Protein AF-A0A9D5L1V8-F1 (afdb_monomer)

Foldseek 3Di:
DDDDDDPPPPPPPPPPQDKDKDKDKEAAQDAQPVDDQHRHDHDRPPNDIKIKIWIWTADVPQQQKIKIKIWIAGPVRHTPDIDIDIDRGGRLCVCCVNPVPVGPDDDD

pLDDT: mean 85.06, std 18.88, range [33.59, 98.0]

Sequence (108 aa):
MKKIILLVSLIFGFTVASAETITATYYGTEIDLSQKNNPCKGPTDGGAEVIVVTNVSSVKNAPNRTVVQRTYKLPSGEILKTDREIIDSPKPAVLHNLFPHQYPKVNY

Mean predicted aligned error: 9.01 Å

Radius of gyration: 20.51 Å; Cα contacts (8 Å, |Δi|>4): 201; chains: 1; bounding box: 31×42×72 Å

Solvent-accessible surface area (backbone atoms only — not comparable to full-atom values): 6527 Å² total; per-residue (Å²): 142,82,88,80,81,81,80,80,80,77,75,78,77,78,73,69,70,68,61,49,78,47,76,49,79,38,54,1,52,40,78,43,82,88,42,82,84,66,36,42,40,74,60,77,76,77,64,28,60,41,38,38,41,36,39,40,28,50,39,86,99,34,68,54,24,18,38,40,36,38,38,34,20,38,88,90,65,52,74,79,47,75,50,76,49,76,43,89,38,30,46,64,58,51,44,17,74,77,37,55,92,82,29,68,86,78,85,130

Structure (mmCIF, N/CA/C/O backbone):
data_AF-A0A9D5L1V8-F1
#
_entry.id   AF-A0A9D5L1V8-F1
#
loop_
_atom_site.group_PDB
_atom_site.id
_atom_site.type_symbol
_atom_site.label_atom_id
_atom_site.label_alt_id
_atom_site.label_comp_id
_atom_site.label_asym_id
_atom_site.label_entity_id
_atom_site.label_seq_id
_atom_site.pdbx_PDB_ins_code
_atom_site.Cartn_x
_atom_site.Cartn_y
_atom_site.Cartn_z
_atom_site.occupancy
_atom_site.B_iso_or_equiv
_atom_site.auth_seq_id
_atom_site.auth_comp_id
_atom_site.auth_asym_id
_atom_site.auth_atom_id
_atom_site.pdbx_PDB_model_num
ATOM 1 N N . MET A 1 1 ? -9.160 30.701 56.845 1.00 42.84 1 MET A N 1
ATOM 2 C CA . MET A 1 1 ? -9.974 30.593 55.613 1.00 42.84 1 MET A CA 1
ATOM 3 C C . MET A 1 1 ? -9.107 30.977 54.421 1.00 42.84 1 MET A C 1
ATOM 5 O O . MET A 1 1 ? -8.746 32.140 54.308 1.00 42.84 1 MET A O 1
ATOM 9 N N . LYS A 1 2 ? -8.692 30.018 53.586 1.00 33.59 2 LYS A N 1
ATOM 10 C CA . LYS A 1 2 ? -7.866 30.277 52.395 1.00 33.59 2 LYS A CA 1
ATOM 11 C C . 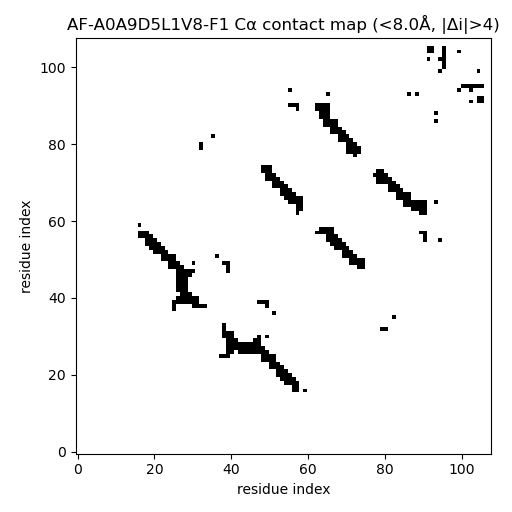LYS A 1 2 ? -8.398 29.393 51.267 1.00 33.59 2 LYS A C 1
ATOM 13 O O . LYS A 1 2 ? -8.434 28.176 51.409 1.00 33.59 2 LYS A O 1
ATOM 18 N N . LYS A 1 3 ? -8.941 30.031 50.227 1.00 43.41 3 LYS A N 1
ATOM 19 C CA . LYS A 1 3 ? -9.627 29.385 49.101 1.00 43.41 3 LYS A CA 1
ATOM 20 C C . LYS A 1 3 ? -8.596 28.637 48.251 1.00 43.41 3 LYS A C 1
ATOM 22 O O . LYS A 1 3 ? -7.666 29.261 47.748 1.00 43.41 3 LYS A O 1
ATOM 27 N N . ILE A 1 4 ? -8.761 27.325 48.107 1.00 48.28 4 ILE A N 1
ATOM 28 C CA . ILE A 1 4 ? -8.005 26.510 47.151 1.00 48.28 4 ILE A CA 1
ATOM 29 C C . ILE A 1 4 ? -8.745 26.607 45.817 1.00 48.28 4 ILE A C 1
ATOM 31 O O . ILE A 1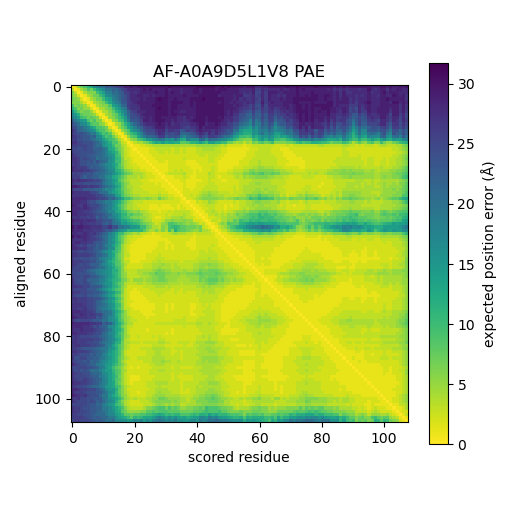 4 ? -9.893 26.184 45.704 1.00 48.28 4 ILE A O 1
ATOM 35 N N . ILE A 1 5 ? -8.101 27.230 44.833 1.00 47.53 5 ILE A N 1
ATOM 36 C CA . ILE A 1 5 ? -8.563 27.272 43.446 1.00 47.53 5 ILE A CA 1
ATOM 37 C C . ILE A 1 5 ? -8.232 25.906 42.842 1.00 47.53 5 ILE A C 1
ATOM 39 O O . ILE A 1 5 ? -7.063 25.567 42.668 1.00 47.53 5 ILE A O 1
ATOM 43 N N . LEU A 1 6 ? -9.265 25.104 42.586 1.00 39.12 6 LEU A N 1
ATOM 44 C CA . LEU A 1 6 ? -9.145 23.814 41.915 1.00 39.12 6 LEU A CA 1
ATOM 45 C C . LEU A 1 6 ? -8.875 24.077 40.426 1.00 39.12 6 LEU A C 1
ATOM 47 O O . LEU A 1 6 ? -9.771 24.482 39.686 1.00 39.12 6 LEU A O 1
ATOM 51 N N . LEU A 1 7 ? -7.630 23.884 39.991 1.00 41.56 7 LEU A N 1
ATOM 52 C CA . LEU A 1 7 ? -7.273 23.899 38.576 1.00 41.56 7 LEU A CA 1
ATOM 53 C C . LEU A 1 7 ? -7.743 22.570 37.964 1.00 41.56 7 LEU A C 1
ATOM 55 O O . LEU A 1 7 ? -7.074 21.545 38.073 1.00 41.56 7 LEU A O 1
ATOM 59 N N . VAL A 1 8 ? -8.933 22.568 37.364 1.00 45.28 8 VAL A N 1
ATOM 60 C CA . VAL A 1 8 ? -9.393 21.458 36.521 1.00 45.28 8 VAL A CA 1
ATOM 61 C C . VAL A 1 8 ? -8.614 21.546 35.212 1.00 45.28 8 VAL A C 1
ATOM 63 O O . VAL A 1 8 ? -9.007 22.245 34.280 1.00 45.28 8 VAL A O 1
ATOM 66 N N . SER A 1 9 ? -7.473 20.862 35.157 1.00 42.06 9 SER A N 1
ATOM 67 C CA . SER A 1 9 ? -6.765 20.596 33.906 1.00 42.06 9 SER A CA 1
ATOM 68 C C . SER A 1 9 ? -7.606 19.631 33.082 1.00 42.06 9 SER A C 1
ATOM 70 O O . SER A 1 9 ? -7.487 18.411 33.182 1.00 42.06 9 SER A O 1
ATOM 72 N N . LEU A 1 10 ? -8.499 20.206 32.284 1.00 41.09 10 LEU A N 1
ATOM 73 C CA . LEU A 1 10 ? -9.217 19.527 31.224 1.00 41.09 10 LEU A CA 1
ATOM 74 C C . LEU A 1 10 ? -8.196 19.208 30.120 1.00 41.09 10 LEU A C 1
ATOM 76 O O . LEU A 1 10 ? -8.003 19.975 29.178 1.00 41.09 10 LEU A O 1
ATOM 80 N N . ILE A 1 11 ? -7.474 18.099 30.274 1.00 51.50 11 ILE A N 1
ATOM 81 C CA . ILE A 1 11 ? -6.632 17.562 29.207 1.00 51.50 11 ILE A CA 1
ATOM 82 C C . ILE A 1 11 ? -7.601 16.988 28.174 1.00 51.50 11 ILE A C 1
ATOM 84 O O . ILE A 1 11 ? -8.011 15.831 28.253 1.00 51.50 11 ILE A O 1
ATOM 88 N N . PHE A 1 12 ? -8.012 17.822 27.216 1.00 40.47 12 PHE A N 1
ATOM 89 C CA . PHE A 1 12 ? -8.544 17.343 25.949 1.00 40.47 12 PHE A CA 1
ATOM 90 C C . PHE A 1 12 ? -7.455 16.474 25.323 1.00 40.47 12 PHE A C 1
ATOM 92 O O . PHE A 1 12 ? -6.501 16.970 24.725 1.00 40.47 12 PHE A O 1
ATOM 99 N N . GLY A 1 13 ? -7.579 15.163 25.515 1.00 39.78 13 GLY A N 1
ATOM 100 C CA . GLY A 1 13 ? -6.817 14.167 24.791 1.00 39.78 13 GLY A CA 1
ATOM 101 C C . GLY A 1 13 ? -7.179 14.263 23.317 1.00 39.78 13 GLY A C 1
ATOM 102 O O . GLY A 1 13 ? -8.057 13.550 22.837 1.00 39.78 13 GLY A O 1
ATOM 103 N N . PHE A 1 14 ? -6.497 15.146 22.590 1.00 40.72 14 PHE A N 1
ATOM 104 C CA . PHE A 1 14 ? -6.339 15.011 21.153 1.00 40.72 14 PHE A CA 1
ATOM 105 C C . PHE A 1 14 ? -5.519 13.742 20.933 1.00 40.72 14 PHE A C 1
ATOM 107 O O . PHE A 1 14 ? -4.298 13.771 20.813 1.00 40.72 14 PHE A O 1
ATOM 114 N N . THR A 1 15 ? -6.196 12.596 20.934 1.00 45.38 15 THR A N 1
ATOM 115 C CA . THR A 1 15 ? -5.643 11.377 20.361 1.00 45.38 15 THR A CA 1
ATOM 116 C C . THR A 1 15 ? -5.561 11.635 18.866 1.00 45.38 15 THR A C 1
ATOM 118 O O . THR A 1 15 ? -6.506 11.426 18.108 1.00 45.38 15 THR A O 1
ATOM 121 N N . VAL A 1 16 ? -4.435 12.208 18.441 1.00 45.31 16 VAL A N 1
ATOM 122 C CA . VAL A 1 16 ? -4.055 12.231 17.034 1.00 45.31 16 VAL A CA 1
ATOM 123 C C . VAL A 1 16 ? -4.112 10.772 16.605 1.00 45.31 16 VAL A C 1
ATOM 125 O O . VAL A 1 16 ? -3.386 9.937 17.147 1.00 45.31 16 VAL A O 1
ATOM 128 N N . ALA A 1 17 ? -5.047 10.433 15.720 1.00 55.56 17 ALA A N 1
ATOM 129 C CA . ALA A 1 17 ? -5.091 9.116 15.115 1.00 55.56 17 ALA A CA 1
ATOM 130 C C . ALA A 1 17 ? -3.775 8.959 14.344 1.00 55.56 17 ALA A C 1
ATOM 132 O O . ALA A 1 17 ? -3.652 9.458 13.230 1.00 55.56 17 ALA A O 1
ATOM 133 N N . SER A 1 18 ? -2.760 8.369 14.984 1.00 66.88 18 SER A N 1
ATOM 134 C CA . SER A 1 18 ? -1.432 8.236 14.391 1.00 66.88 18 SER A CA 1
ATOM 135 C C . SER A 1 18 ? -1.564 7.354 13.159 1.00 66.88 18 SER A C 1
ATOM 137 O O . SER A 1 18 ? -1.929 6.178 13.281 1.00 66.88 18 SER A O 1
ATOM 139 N N . ALA A 1 19 ? -1.346 7.931 11.983 1.00 80.62 19 ALA A N 1
ATOM 140 C CA . ALA A 1 19 ? -1.197 7.176 10.754 1.00 80.62 19 ALA A CA 1
ATOM 141 C C . ALA A 1 19 ? 0.240 6.647 10.699 1.00 80.62 19 ALA A C 1
ATOM 143 O O . ALA A 1 19 ? 1.177 7.410 10.910 1.00 80.62 19 ALA A O 1
ATOM 144 N N . GLU A 1 20 ? 0.406 5.354 10.434 1.00 93.50 20 GLU A N 1
ATOM 145 C CA . GLU A 1 20 ? 1.717 4.789 10.112 1.00 93.50 20 GLU A CA 1
ATOM 146 C C . GLU A 1 20 ? 1.926 4.851 8.603 1.00 93.50 20 GLU A C 1
ATOM 148 O O . GLU A 1 20 ? 1.067 4.388 7.848 1.00 93.50 20 GLU A O 1
ATOM 153 N N . THR A 1 21 ? 3.063 5.386 8.167 1.00 95.19 21 THR A N 1
ATOM 154 C CA . THR A 1 21 ? 3.450 5.421 6.754 1.00 95.19 21 THR A CA 1
ATOM 155 C C . THR A 1 21 ? 4.619 4.473 6.518 1.00 95.19 21 THR A C 1
ATOM 157 O O . THR A 1 21 ? 5.703 4.669 7.058 1.00 95.19 21 THR A O 1
ATOM 160 N N . ILE A 1 22 ? 4.412 3.466 5.673 1.00 94.94 22 ILE A N 1
ATOM 161 C CA . ILE A 1 22 ? 5.412 2.473 5.287 1.00 94.94 22 ILE A CA 1
ATOM 162 C C . ILE A 1 22 ? 5.710 2.650 3.801 1.00 94.94 22 ILE A C 1
ATOM 164 O O . ILE A 1 22 ? 4.791 2.690 2.987 1.00 94.94 22 ILE A O 1
ATOM 168 N N . THR A 1 23 ? 6.986 2.741 3.435 1.00 95.44 23 THR A N 1
ATOM 169 C CA . THR A 1 23 ? 7.417 2.775 2.031 1.00 95.44 23 THR A CA 1
ATOM 170 C C . THR A 1 23 ? 8.194 1.507 1.710 1.00 95.44 23 THR A C 1
ATOM 172 O O . THR A 1 23 ? 9.124 1.161 2.434 1.00 95.44 23 THR A O 1
ATOM 175 N N . ALA A 1 24 ? 7.816 0.825 0.633 1.00 94.81 24 ALA A N 1
ATOM 176 C CA . ALA A 1 24 ? 8.520 -0.340 0.111 1.00 94.81 24 ALA A CA 1
ATOM 177 C C . ALA A 1 24 ? 8.829 -0.132 -1.372 1.00 94.81 24 ALA A C 1
ATOM 179 O O . ALA A 1 24 ? 7.989 0.386 -2.105 1.00 94.81 24 ALA A O 1
ATOM 180 N N . THR A 1 25 ? 10.013 -0.551 -1.809 1.00 95.38 25 THR A N 1
ATOM 181 C CA . THR A 1 25 ? 10.383 -0.564 -3.227 1.00 95.38 25 THR A CA 1
ATOM 182 C C . THR A 1 25 ? 10.408 -2.002 -3.716 1.00 95.38 25 THR A C 1
ATOM 184 O O . THR A 1 25 ? 11.008 -2.867 -3.078 1.00 95.38 25 THR A O 1
ATOM 187 N N . TYR A 1 26 ? 9.740 -2.248 -4.836 1.00 95.00 26 TYR A N 1
ATOM 188 C CA . TYR A 1 26 ? 9.634 -3.553 -5.467 1.00 95.00 26 TYR A CA 1
ATOM 189 C C . TYR A 1 26 ? 10.275 -3.526 -6.844 1.00 95.00 26 TYR A C 1
ATOM 191 O O . TYR A 1 26 ? 10.151 -2.545 -7.578 1.00 95.00 26 TYR A O 1
ATOM 199 N N . TYR A 1 27 ? 10.905 -4.640 -7.195 1.00 95.25 27 TYR A N 1
ATOM 200 C CA . TYR A 1 27 ? 11.588 -4.829 -8.464 1.00 95.25 27 TYR A CA 1
ATOM 201 C C . TYR A 1 27 ? 11.076 -6.093 -9.155 1.00 95.25 27 TYR A C 1
ATOM 203 O O . TYR A 1 27 ? 10.688 -7.048 -8.480 1.00 95.25 27 TYR A O 1
ATOM 211 N N . GLY A 1 28 ? 11.074 -6.095 -10.484 1.00 94.62 28 GLY A N 1
ATOM 212 C CA . GLY A 1 28 ? 10.693 -7.244 -11.306 1.00 94.62 28 GLY A CA 1
ATOM 213 C C . GLY A 1 28 ? 10.928 -6.975 -12.791 1.00 94.62 28 GLY A C 1
ATOM 214 O O . GLY A 1 28 ? 11.524 -5.958 -13.139 1.00 94.62 28 GLY A O 1
ATOM 215 N N . THR A 1 29 ? 10.417 -7.846 -13.658 1.00 93.38 29 THR A N 1
ATOM 216 C CA . THR A 1 29 ? 10.401 -7.645 -15.117 1.00 93.38 29 THR A CA 1
ATOM 217 C C . THR A 1 29 ? 9.229 -6.783 -15.563 1.00 93.38 29 THR A C 1
ATOM 219 O O . THR A 1 29 ? 9.325 -6.049 -16.540 1.00 93.38 29 THR A O 1
ATOM 222 N N . GLU A 1 30 ? 8.091 -6.902 -14.874 1.00 94.38 30 GLU A N 1
ATOM 223 C CA . GLU A 1 30 ? 6.829 -6.274 -15.266 1.00 94.38 30 GLU A CA 1
ATOM 224 C C . GLU A 1 30 ? 6.052 -5.750 -14.054 1.00 94.38 30 GLU A C 1
ATOM 226 O O . GLU A 1 30 ? 6.223 -6.227 -12.928 1.00 94.38 30 GLU A O 1
ATOM 231 N N . ILE A 1 31 ? 5.166 -4.783 -14.306 1.00 95.56 31 ILE A N 1
ATOM 232 C CA . ILE A 1 31 ? 4.256 -4.215 -13.309 1.00 95.56 31 ILE A CA 1
ATOM 233 C C . ILE A 1 31 ? 2.854 -4.802 -13.517 1.00 95.56 31 ILE A C 1
ATOM 235 O O . ILE A 1 31 ? 2.237 -4.591 -14.558 1.00 95.56 31 ILE A O 1
ATOM 239 N N . ASP A 1 32 ? 2.312 -5.462 -12.496 1.00 95.25 32 ASP A N 1
ATOM 240 C CA . ASP A 1 32 ? 0.909 -5.859 -12.393 1.00 95.25 32 ASP A CA 1
ATOM 241 C C . ASP A 1 32 ? 0.204 -5.098 -11.259 1.00 95.25 32 ASP A C 1
ATOM 243 O O . ASP A 1 32 ? 0.214 -5.486 -10.088 1.00 95.25 32 ASP A O 1
ATOM 247 N N . LEU A 1 33 ? -0.497 -4.026 -11.633 1.00 94.44 33 LEU A N 1
ATOM 248 C CA . LEU A 1 33 ? -1.257 -3.186 -10.705 1.00 94.44 33 LEU A CA 1
ATOM 249 C C . LEU A 1 33 ? -2.534 -3.849 -10.158 1.00 94.44 33 LEU A C 1
ATOM 251 O O . LEU A 1 33 ? -3.220 -3.241 -9.328 1.00 94.44 33 LEU A O 1
ATOM 255 N N . SER A 1 34 ? -2.893 -5.065 -10.584 1.00 93.94 34 SER A N 1
ATOM 256 C CA . SER A 1 34 ? -3.949 -5.841 -9.920 1.00 93.94 34 SER A CA 1
ATOM 257 C C . SER A 1 34 ? -3.491 -6.363 -8.550 1.00 93.94 34 SER A C 1
ATOM 259 O O . SER A 1 34 ? -4.313 -6.524 -7.643 1.00 93.94 34 SER A O 1
ATOM 261 N N . GLN A 1 35 ? -2.179 -6.539 -8.354 1.00 90.56 35 GLN A N 1
ATOM 262 C CA . GLN A 1 35 ? -1.594 -6.938 -7.078 1.00 90.56 35 GLN A CA 1
ATOM 263 C C . GLN A 1 35 ? -1.530 -5.749 -6.111 1.00 90.56 35 GLN A C 1
ATOM 265 O O . GLN A 1 35 ? -1.200 -4.622 -6.478 1.00 90.56 35 GLN A O 1
ATOM 270 N N . LYS A 1 36 ? -1.874 -5.992 -4.839 1.00 87.25 36 LYS A N 1
ATOM 271 C CA . LYS A 1 36 ? -1.917 -4.931 -3.820 1.00 87.25 36 LYS A CA 1
ATOM 272 C C . LYS A 1 36 ? -0.567 -4.676 -3.153 1.00 87.25 36 LYS A C 1
ATOM 274 O O . LYS A 1 36 ? -0.198 -3.522 -2.990 1.00 87.25 36 LYS A O 1
ATOM 279 N N . ASN A 1 37 ? 0.138 -5.708 -2.694 1.00 80.75 37 ASN A N 1
ATOM 280 C CA . ASN A 1 37 ? 1.322 -5.492 -1.856 1.00 80.75 37 ASN A CA 1
ATOM 281 C C . ASN A 1 37 ? 2.589 -5.301 -2.698 1.00 80.75 37 ASN A C 1
ATOM 283 O O . ASN A 1 37 ? 3.109 -4.194 -2.769 1.00 80.75 37 ASN A O 1
ATOM 287 N N . ASN A 1 38 ? 3.021 -6.363 -3.381 1.00 91.00 38 ASN A N 1
ATOM 288 C CA . ASN A 1 38 ? 4.072 -6.317 -4.390 1.00 91.00 38 ASN A CA 1
ATOM 289 C C . ASN A 1 38 ? 3.405 -6.212 -5.772 1.00 91.00 38 ASN A C 1
ATOM 291 O O . ASN A 1 38 ? 2.729 -7.166 -6.142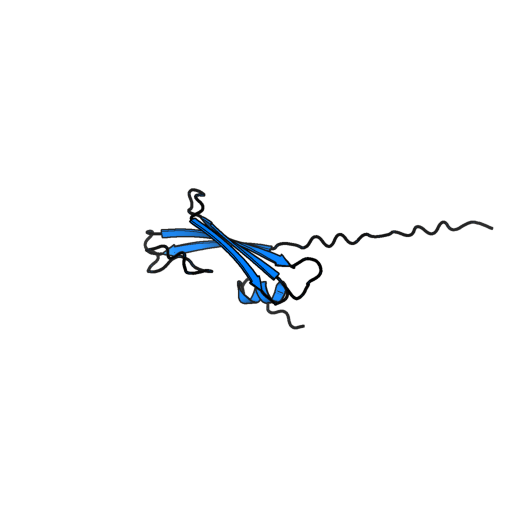 1.00 91.00 38 ASN A O 1
ATOM 295 N N . PRO A 1 39 ? 3.524 -5.084 -6.493 1.00 94.31 39 PRO A N 1
ATOM 296 C CA . PRO A 1 39 ? 2.992 -4.919 -7.842 1.00 94.31 39 PRO A CA 1
ATOM 297 C C . PRO A 1 39 ? 3.969 -5.384 -8.933 1.00 94.31 39 PRO A C 1
ATOM 299 O O . PRO A 1 39 ? 3.637 -5.270 -10.105 1.00 94.31 39 PRO A O 1
ATOM 302 N N . CYS A 1 40 ? 5.176 -5.843 -8.592 1.00 94.19 40 CYS A N 1
ATOM 303 C CA . CYS A 1 40 ? 6.177 -6.285 -9.561 1.00 94.19 40 CYS A CA 1
ATOM 304 C C . CYS A 1 40 ? 6.204 -7.817 -9.648 1.00 94.19 40 CYS A C 1
ATOM 306 O O . CYS A 1 40 ? 6.240 -8.510 -8.626 1.00 94.19 40 CYS A O 1
ATOM 308 N N . LYS A 1 41 ? 6.225 -8.348 -10.874 1.00 92.44 41 LYS A N 1
ATOM 309 C CA . LYS A 1 41 ? 6.336 -9.787 -11.157 1.00 92.44 41 LYS A CA 1
ATOM 310 C C . LYS A 1 41 ? 7.605 -10.110 -11.932 1.00 92.44 41 LYS A C 1
ATOM 312 O O . LYS A 1 41 ? 8.209 -9.238 -12.548 1.00 92.44 41 LYS A O 1
ATOM 317 N N . GLY A 1 42 ? 7.951 -11.396 -11.928 1.00 88.94 42 GLY A N 1
ATOM 318 C CA . GLY A 1 42 ? 9.116 -11.931 -12.625 1.00 88.94 42 GLY A CA 1
ATOM 319 C C . GLY A 1 42 ? 10.436 -11.673 -11.890 1.00 88.94 42 GLY A C 1
ATOM 320 O O . GLY A 1 42 ? 10.425 -11.235 -10.737 1.00 88.94 42 GLY A O 1
ATOM 321 N N . PRO A 1 43 ? 11.575 -12.027 -12.510 1.00 87.62 43 PRO A N 1
ATOM 322 C CA . PRO A 1 43 ? 12.893 -11.844 -11.914 1.00 87.62 43 PRO A CA 1
ATOM 323 C C . PRO A 1 43 ? 13.255 -10.363 -11.736 1.00 87.62 43 PRO A C 1
ATOM 325 O O . PRO A 1 43 ? 12.820 -9.503 -12.492 1.00 87.62 43 PRO A O 1
ATOM 328 N N . THR A 1 44 ? 14.102 -10.070 -10.750 1.00 88.31 44 THR A N 1
ATOM 329 C CA . THR A 1 44 ? 14.696 -8.739 -10.563 1.00 88.31 44 THR A CA 1
ATOM 330 C C . THR A 1 44 ? 15.827 -8.536 -11.570 1.00 88.31 44 THR A C 1
ATOM 332 O O . THR A 1 44 ? 16.994 -8.753 -11.252 1.00 88.31 44 THR A O 1
ATOM 335 N N . ASP A 1 45 ? 15.481 -8.161 -12.798 1.00 85.69 45 ASP A N 1
ATOM 336 C CA . ASP A 1 45 ? 16.425 -7.960 -13.907 1.00 85.69 45 ASP A CA 1
ATOM 337 C C . ASP A 1 45 ? 16.614 -6.482 -14.297 1.00 85.69 45 ASP A C 1
ATOM 339 O O . ASP A 1 45 ? 17.316 -6.170 -15.256 1.00 85.69 45 ASP A O 1
ATOM 343 N N . GLY A 1 46 ? 16.017 -5.570 -13.525 1.00 76.00 46 GLY A N 1
ATOM 344 C CA . GLY A 1 46 ? 16.067 -4.129 -13.770 1.00 76.00 46 GLY A CA 1
ATOM 345 C C . GLY A 1 46 ? 14.979 -3.611 -14.714 1.00 76.00 46 GLY A C 1
ATOM 346 O O . GLY A 1 46 ? 15.025 -2.434 -15.064 1.00 76.00 46 GLY A O 1
ATOM 347 N N . GLY A 1 47 ? 14.006 -4.442 -15.113 1.00 86.31 47 GLY A N 1
ATOM 348 C CA . GLY A 1 47 ? 12.911 -4.026 -15.995 1.00 86.31 47 GLY A CA 1
ATOM 349 C C . GLY A 1 47 ? 11.921 -3.048 -15.349 1.00 86.31 47 GLY A C 1
ATOM 350 O O . GLY A 1 47 ? 11.643 -1.983 -15.898 1.00 86.31 47 GLY A O 1
ATOM 351 N N . ALA A 1 48 ? 11.396 -3.389 -14.174 1.00 91.88 48 ALA A N 1
ATOM 352 C CA . ALA A 1 48 ? 10.380 -2.624 -13.461 1.00 91.88 48 ALA A CA 1
ATOM 353 C C . ALA A 1 48 ? 10.819 -2.293 -12.030 1.00 91.88 48 ALA A C 1
ATOM 355 O O . ALA A 1 48 ? 11.256 -3.167 -11.281 1.00 91.88 48 ALA A O 1
ATOM 356 N N . GLU A 1 49 ? 10.620 -1.036 -11.632 1.00 95.88 49 GLU A N 1
ATOM 357 C CA . GLU A 1 49 ? 10.783 -0.550 -10.261 1.00 95.88 49 GLU A CA 1
ATOM 358 C C . GLU A 1 49 ? 9.530 0.227 -9.848 1.00 95.88 49 GLU A C 1
ATOM 360 O O . GLU A 1 49 ? 9.118 1.172 -10.525 1.00 95.88 49 GLU A O 1
ATOM 365 N N . VAL A 1 50 ? 8.918 -0.162 -8.728 1.00 97.06 50 VAL A N 1
ATOM 366 C CA . VAL A 1 50 ? 7.730 0.507 -8.185 1.00 97.06 50 VAL A CA 1
ATOM 367 C C . VAL A 1 50 ? 7.900 0.749 -6.696 1.00 97.06 50 VAL A C 1
ATOM 369 O O . VAL A 1 50 ? 8.163 -0.163 -5.916 1.00 97.06 50 VAL A O 1
ATOM 372 N N . ILE A 1 51 ? 7.673 1.991 -6.286 1.00 97.56 51 ILE A N 1
ATOM 373 C CA . ILE A 1 51 ? 7.637 2.408 -4.891 1.00 97.56 51 ILE A CA 1
ATOM 374 C C . ILE A 1 51 ? 6.178 2.398 -4.433 1.00 97.56 51 ILE A C 1
ATOM 376 O O . ILE A 1 51 ? 5.328 3.078 -5.008 1.00 97.56 51 ILE A O 1
ATOM 380 N N . VAL A 1 52 ? 5.879 1.658 -3.370 1.00 97.44 52 VAL A N 1
ATOM 381 C CA . VAL A 1 52 ? 4.554 1.594 -2.747 1.00 97.44 52 VAL A CA 1
ATOM 382 C C . VAL A 1 52 ? 4.600 2.290 -1.398 1.00 97.44 52 VAL A C 1
ATOM 384 O O . VAL A 1 52 ? 5.303 1.864 -0.483 1.00 97.44 52 VAL A O 1
ATOM 387 N N . VAL A 1 53 ? 3.820 3.359 -1.266 1.00 96.88 53 VAL A N 1
ATOM 388 C CA . VAL A 1 53 ? 3.630 4.095 -0.014 1.00 96.88 53 VAL A CA 1
ATOM 389 C C . VAL A 1 53 ? 2.305 3.666 0.599 1.00 96.88 53 VAL A C 1
ATOM 391 O O . VAL A 1 53 ? 1.246 3.951 0.045 1.00 96.88 53 VAL A O 1
ATOM 394 N N . THR A 1 54 ? 2.358 2.990 1.741 1.00 96.81 54 THR A N 1
ATOM 395 C CA . THR A 1 54 ? 1.196 2.497 2.483 1.00 96.81 54 THR A CA 1
ATOM 396 C C . THR A 1 54 ? 0.968 3.346 3.725 1.00 96.81 54 THR A C 1
ATOM 398 O O . THR A 1 54 ? 1.826 3.413 4.594 1.00 96.81 54 THR A O 1
ATOM 401 N N . ASN A 1 55 ? -0.204 3.962 3.834 1.00 96.69 55 ASN A N 1
ATOM 402 C CA . ASN A 1 55 ? -0.667 4.670 5.019 1.00 96.69 55 ASN A CA 1
ATOM 403 C C . ASN A 1 55 ? -1.718 3.831 5.743 1.00 96.69 55 ASN A C 1
ATOM 405 O O . ASN A 1 55 ? -2.717 3.439 5.138 1.00 96.69 55 ASN A O 1
ATOM 409 N N . VAL A 1 56 ? -1.508 3.583 7.033 1.00 96.31 56 VAL A N 1
ATOM 410 C CA . VAL A 1 56 ? -2.397 2.782 7.878 1.00 96.31 56 VAL A CA 1
ATOM 411 C C . VAL A 1 56 ? -2.881 3.630 9.048 1.00 96.31 56 VAL A C 1
ATOM 413 O O . VAL A 1 56 ? -2.086 4.060 9.882 1.00 96.31 56 VAL A O 1
ATOM 416 N N . SER A 1 57 ? -4.187 3.875 9.137 1.00 95.69 57 SER A N 1
ATOM 417 C CA . SER A 1 57 ? -4.774 4.737 10.170 1.00 95.69 57 SER A CA 1
ATOM 418 C C . SER A 1 57 ? -6.050 4.147 10.762 1.00 95.69 57 SER A C 1
ATOM 420 O O . SER A 1 57 ? -6.804 3.444 10.095 1.00 95.69 57 SER A O 1
ATOM 422 N N . SER A 1 58 ? -6.310 4.424 12.039 1.00 94.81 58 SER A N 1
ATOM 423 C CA . SER A 1 58 ? -7.558 4.008 12.687 1.00 94.81 58 SER A CA 1
ATOM 424 C C . SER A 1 58 ? -8.735 4.854 12.200 1.00 94.81 58 SER A C 1
ATOM 426 O O . SER A 1 58 ? -8.604 6.067 12.016 1.00 94.81 58 SER A 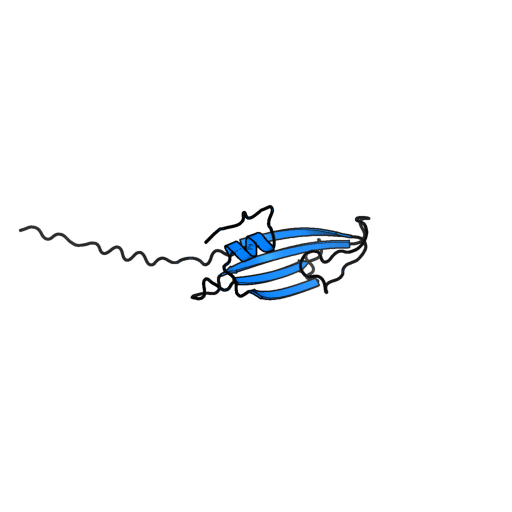O 1
ATOM 428 N N . VAL A 1 59 ? -9.914 4.247 12.060 1.00 92.75 59 VAL A N 1
ATOM 429 C CA . VAL A 1 59 ? -11.148 5.000 11.800 1.00 92.75 59 VAL A CA 1
ATOM 430 C C . VAL A 1 59 ? -11.572 5.732 13.080 1.00 92.75 59 VAL A C 1
ATOM 432 O O . VAL A 1 59 ? -11.640 5.145 14.163 1.00 92.75 59 VAL A O 1
ATOM 435 N N . LYS A 1 60 ? -11.872 7.033 12.971 1.00 89.12 60 LYS A N 1
ATOM 436 C CA . LYS A 1 60 ? -12.325 7.851 14.108 1.00 89.12 60 LYS A CA 1
ATOM 437 C C . LYS A 1 60 ? -13.566 7.224 14.749 1.00 89.12 60 LYS A C 1
ATOM 439 O O . LYS A 1 60 ? -14.523 6.905 14.050 1.00 89.12 60 LYS A O 1
ATOM 444 N N . ASN A 1 61 ? -13.551 7.088 16.075 1.00 89.88 61 ASN A N 1
ATOM 445 C CA . ASN A 1 61 ? -14.623 6.473 16.868 1.00 89.88 61 ASN A CA 1
ATOM 446 C C . ASN A 1 61 ? -14.935 5.002 16.511 1.00 89.88 61 ASN A C 1
AT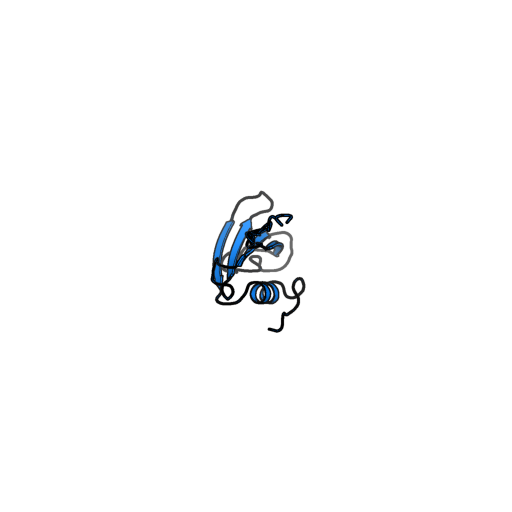OM 448 O O . ASN A 1 61 ? -15.976 4.494 16.914 1.00 89.88 61 ASN A O 1
ATOM 452 N N . ALA A 1 62 ? -14.052 4.306 15.786 1.00 92.38 62 ALA A N 1
ATOM 453 C CA . ALA A 1 62 ? -14.188 2.886 15.463 1.00 92.38 62 ALA A CA 1
ATOM 454 C C . ALA A 1 62 ? -12.816 2.190 15.581 1.00 92.38 62 ALA A C 1
ATOM 456 O O . ALA A 1 62 ? -12.162 1.925 14.572 1.00 92.38 62 ALA A O 1
ATOM 457 N N . PRO A 1 63 ? -12.339 1.912 16.812 1.00 88.12 63 PRO A N 1
ATOM 458 C CA . PRO A 1 63 ? -10.986 1.394 17.053 1.00 88.12 63 PRO A CA 1
ATOM 459 C C . PRO A 1 63 ? -10.754 -0.014 16.485 1.00 88.12 63 PRO A C 1
ATOM 461 O O . PRO A 1 63 ? -9.611 -0.423 16.301 1.00 88.12 63 PRO A O 1
ATOM 464 N N . ASN A 1 64 ? -11.827 -0.743 16.184 1.00 93.69 64 ASN A N 1
ATOM 465 C CA . ASN A 1 64 ? -11.824 -2.043 15.522 1.00 93.69 64 ASN A CA 1
ATOM 466 C C . ASN A 1 64 ? -11.819 -1.946 13.987 1.00 93.69 64 ASN A C 1
ATOM 468 O O . ASN A 1 64 ? -11.993 -2.967 13.331 1.00 93.69 64 ASN A O 1
ATOM 472 N N . ARG A 1 65 ? -11.659 -0.749 13.408 1.00 95.00 65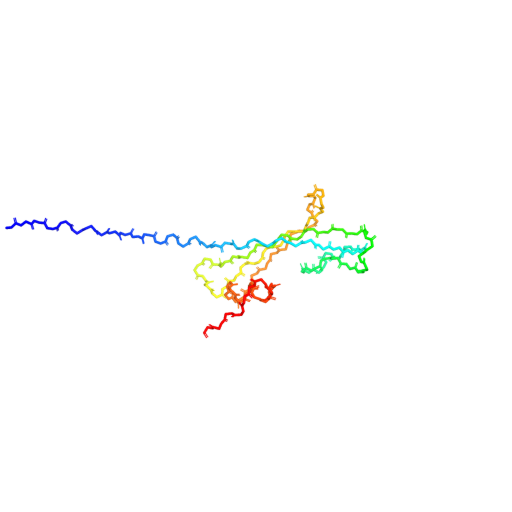 ARG A N 1
ATOM 473 C CA . ARG A 1 65 ? -11.606 -0.540 11.958 1.00 95.00 65 ARG A CA 1
ATOM 474 C C . ARG A 1 65 ? -10.397 0.300 11.577 1.00 95.00 65 ARG A C 1
ATOM 476 O O . ARG A 1 65 ? -10.077 1.298 12.226 1.00 95.00 65 ARG A O 1
ATOM 483 N N . THR A 1 66 ? -9.762 -0.078 10.478 1.00 96.31 66 THR A N 1
ATOM 484 C CA . THR A 1 66 ? -8.518 0.532 10.001 1.00 96.31 66 THR A CA 1
ATOM 485 C C . THR A 1 66 ? -8.632 0.869 8.525 1.00 96.31 66 THR A C 1
ATOM 487 O O . THR A 1 66 ? -9.092 0.053 7.732 1.00 96.31 66 THR A O 1
ATOM 490 N N . VAL A 1 67 ? -8.204 2.067 8.145 1.00 97.19 67 VAL A N 1
ATOM 491 C CA . VAL A 1 67 ? -8.034 2.479 6.753 1.00 97.19 67 VAL A CA 1
ATOM 492 C C . VAL A 1 67 ? -6.621 2.123 6.317 1.00 97.19 67 VAL A C 1
ATOM 494 O O . VAL A 1 67 ? -5.657 2.498 6.984 1.00 97.19 67 VAL A O 1
ATOM 497 N N . VAL A 1 68 ? -6.505 1.446 5.180 1.00 97.00 68 VAL A N 1
ATOM 498 C CA . VAL A 1 68 ? -5.234 1.232 4.489 1.00 97.00 68 VAL A CA 1
ATOM 499 C C . VAL A 1 68 ? -5.313 1.926 3.140 1.00 97.00 68 VAL A C 1
ATOM 501 O O . VAL A 1 68 ? -6.207 1.647 2.343 1.00 97.00 68 VAL A O 1
ATOM 504 N N . GLN A 1 69 ? -4.389 2.846 2.890 1.00 97.00 69 GLN A N 1
ATOM 505 C CA . GLN A 1 69 ? -4.269 3.551 1.620 1.00 97.00 69 GLN A CA 1
ATOM 506 C C . GLN A 1 69 ? -2.890 3.291 1.029 1.00 97.00 69 GLN A C 1
ATOM 508 O O . GLN A 1 69 ? -1.890 3.510 1.704 1.00 97.00 69 GLN A O 1
ATOM 513 N N . ARG A 1 70 ? -2.829 2.849 -0.225 1.00 97.31 70 ARG A N 1
ATOM 514 C CA . ARG A 1 70 ? -1.578 2.566 -0.936 1.00 97.31 70 ARG A CA 1
ATOM 515 C C . ARG A 1 70 ? -1.461 3.469 -2.151 1.00 97.31 70 ARG A C 1
ATOM 517 O O . ARG A 1 70 ? -2.407 3.576 -2.925 1.00 97.31 70 ARG A O 1
ATOM 524 N N . THR A 1 71 ? -0.303 4.081 -2.338 1.00 97.94 71 THR A N 1
ATOM 525 C CA . THR A 1 71 ? 0.044 4.826 -3.551 1.00 97.94 71 THR A CA 1
ATOM 526 C C . THR A 1 71 ? 1.228 4.144 -4.212 1.00 97.94 71 THR A C 1
ATOM 528 O O . THR A 1 71 ? 2.267 3.966 -3.581 1.00 97.94 71 THR A O 1
ATOM 531 N N . TYR A 1 72 ? 1.056 3.768 -5.474 1.00 98.00 72 TYR A N 1
ATOM 532 C CA . TYR A 1 72 ? 2.053 3.089 -6.297 1.00 98.00 72 TYR A CA 1
ATOM 533 C C . TYR A 1 72 ? 2.651 4.129 -7.228 1.00 98.00 72 TYR A C 1
ATOM 535 O O . TYR A 1 72 ? 1.904 4.786 -7.958 1.00 98.00 72 TYR A O 1
ATOM 543 N N . LYS A 1 73 ? 3.969 4.302 -7.197 1.00 97.94 73 LYS A N 1
ATOM 544 C CA . LYS A 1 73 ? 4.655 5.302 -8.011 1.00 97.94 73 LYS A CA 1
ATOM 545 C C . LYS A 1 73 ? 5.939 4.762 -8.621 1.00 97.94 73 LYS A C 1
ATOM 547 O O . LYS A 1 73 ? 6.609 3.927 -8.017 1.00 97.94 73 LYS A O 1
ATOM 552 N N . LEU A 1 74 ? 6.285 5.270 -9.794 1.00 97.38 74 LEU A N 1
ATOM 553 C CA . LEU A 1 74 ? 7.604 5.069 -10.385 1.00 97.38 74 LEU A CA 1
ATOM 554 C C . LEU A 1 74 ? 8.668 5.878 -9.615 1.00 97.38 74 LEU A C 1
ATOM 556 O O . LEU A 1 74 ? 8.319 6.832 -8.908 1.00 97.38 74 LEU A O 1
ATOM 560 N N . PRO A 1 75 ? 9.968 5.568 -9.781 1.00 95.81 75 PRO A N 1
ATOM 561 C CA . PRO A 1 75 ? 11.063 6.371 -9.226 1.00 95.81 75 PRO A CA 1
ATOM 562 C C . PRO A 1 75 ? 11.039 7.838 -9.670 1.00 95.81 75 PRO A C 1
ATOM 564 O O . PRO A 1 75 ? 11.456 8.716 -8.919 1.00 95.81 75 PRO A O 1
ATOM 567 N N . SER A 1 76 ? 10.483 8.117 -10.856 1.00 96.81 76 SER A N 1
ATOM 568 C CA . SER A 1 76 ? 10.236 9.475 -11.362 1.00 96.81 76 SER A CA 1
ATOM 569 C C . SER A 1 76 ? 9.235 10.276 -10.517 1.00 96.81 76 SER A C 1
ATOM 571 O O . SER A 1 76 ? 9.134 11.490 -10.667 1.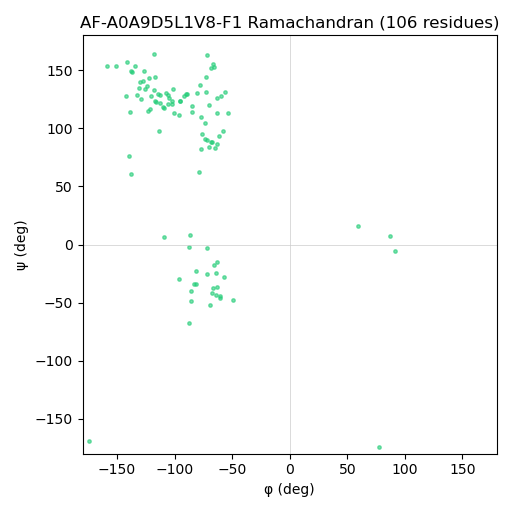00 96.81 76 SER A O 1
ATOM 573 N N . GLY A 1 77 ? 8.479 9.607 -9.641 1.00 96.25 77 GLY A N 1
ATOM 574 C CA . GLY A 1 77 ? 7.379 10.181 -8.873 1.00 96.25 77 GLY A CA 1
ATOM 575 C C . GLY A 1 77 ? 6.014 10.067 -9.555 1.00 96.25 77 GLY A C 1
ATOM 576 O O . GLY A 1 77 ? 5.010 10.396 -8.923 1.00 96.25 77 GLY A O 1
ATOM 577 N N . GLU A 1 78 ? 5.949 9.573 -10.796 1.00 97.75 78 GLU A N 1
ATOM 578 C CA . GLU A 1 78 ? 4.686 9.325 -11.498 1.00 97.75 78 GLU A CA 1
ATOM 579 C C . GLU A 1 78 ? 3.818 8.326 -10.726 1.00 97.75 78 GLU A C 1
ATOM 581 O O . GLU A 1 78 ? 4.278 7.242 -10.370 1.00 97.75 78 GLU A O 1
ATOM 586 N N . ILE A 1 79 ? 2.556 8.683 -10.470 1.00 98.00 79 ILE A N 1
ATOM 587 C CA . ILE A 1 79 ? 1.601 7.823 -9.766 1.00 98.00 79 ILE A CA 1
ATOM 588 C C . ILE A 1 79 ? 0.943 6.877 -10.768 1.00 98.00 79 ILE A C 1
ATOM 590 O O . ILE A 1 79 ? 0.219 7.311 -11.656 1.00 98.00 79 ILE A O 1
ATOM 594 N N . LEU A 1 80 ? 1.125 5.577 -10.551 1.00 97.44 80 LEU A N 1
ATOM 595 C CA . LEU A 1 80 ? 0.528 4.515 -11.359 1.00 97.44 80 LEU A CA 1
ATOM 596 C C . LEU A 1 80 ? -0.886 4.157 -10.887 1.00 97.44 80 LEU A C 1
ATOM 598 O O . LEU A 1 80 ? -1.774 3.870 -11.685 1.00 97.44 80 LEU A O 1
ATOM 602 N N . LYS A 1 81 ? -1.094 4.128 -9.565 1.00 97.06 81 LYS A N 1
ATOM 603 C CA . LYS A 1 81 ? -2.359 3.728 -8.935 1.00 97.06 81 LYS A CA 1
ATOM 604 C C . LYS A 1 81 ? -2.457 4.288 -7.519 1.00 97.06 81 LYS A C 1
ATOM 606 O O . LYS A 1 81 ? -1.449 4.469 -6.835 1.00 97.06 81 LYS A O 1
ATOM 611 N N . THR A 1 82 ? -3.687 4.481 -7.052 1.00 96.56 82 THR A N 1
ATOM 612 C CA . THR A 1 82 ? -4.002 4.583 -5.621 1.00 96.56 82 THR A CA 1
ATOM 613 C C . THR A 1 82 ? -5.052 3.530 -5.268 1.00 96.56 82 THR A C 1
ATOM 615 O O . THR A 1 82 ? -6.001 3.328 -6.021 1.00 96.56 82 THR A O 1
ATOM 618 N N . ASP A 1 83 ? -4.874 2.848 -4.142 1.00 96.00 83 ASP A N 1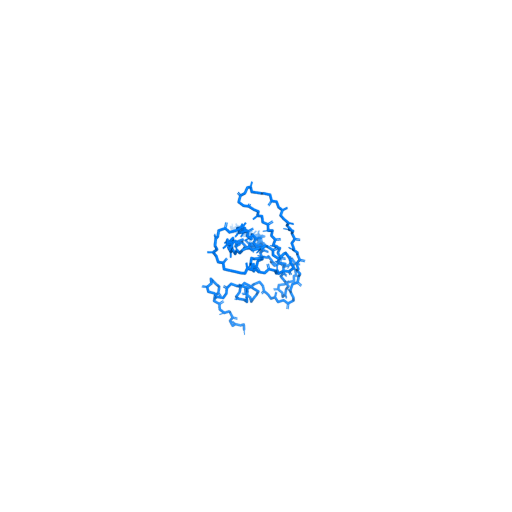
ATOM 619 C CA . ASP A 1 83 ? -5.810 1.869 -3.582 1.00 96.00 83 ASP A CA 1
ATOM 620 C C . ASP A 1 83 ? -6.214 2.305 -2.172 1.00 96.00 83 ASP A C 1
ATOM 622 O O . ASP A 1 83 ? -5.395 2.848 -1.424 1.00 96.00 83 ASP A O 1
ATOM 626 N N . ARG A 1 84 ? -7.476 2.082 -1.803 1.00 95.94 84 ARG A N 1
ATOM 627 C CA . ARG A 1 84 ? -7.981 2.378 -0.462 1.00 95.94 84 ARG A CA 1
ATOM 628 C C . ARG A 1 84 ? -8.957 1.302 -0.024 1.00 95.94 84 ARG A C 1
ATOM 630 O O . ARG A 1 84 ? -9.960 1.065 -0.689 1.00 95.94 84 ARG A O 1
ATOM 637 N N . GLU A 1 85 ? -8.717 0.742 1.151 1.00 96.12 85 GLU A N 1
ATOM 638 C CA . GLU A 1 85 ? -9.603 -0.234 1.778 1.00 96.12 85 GLU A CA 1
ATOM 639 C C . GLU A 1 85 ? -9.834 0.085 3.256 1.00 96.12 85 GLU A C 1
ATOM 641 O O . GLU A 1 85 ? -9.019 0.737 3.914 1.00 96.12 85 GLU A O 1
ATOM 646 N N . ILE A 1 86 ? -10.980 -0.360 3.771 1.00 96.56 86 ILE A N 1
ATOM 647 C CA . ILE A 1 86 ? -11.291 -0.339 5.199 1.00 96.56 86 ILE A CA 1
ATOM 648 C C . ILE A 1 86 ? -11.347 -1.790 5.656 1.00 96.56 86 ILE A C 1
ATOM 650 O O . ILE A 1 86 ? -12.124 -2.573 5.118 1.00 96.56 86 ILE A O 1
ATOM 654 N N . ILE A 1 87 ? -10.519 -2.132 6.636 1.00 96.56 87 ILE A N 1
ATOM 655 C CA . ILE A 1 87 ? -10.417 -3.471 7.207 1.00 96.56 87 ILE A CA 1
ATOM 656 C C . ILE A 1 87 ? -11.087 -3.447 8.577 1.00 96.56 87 ILE A C 1
ATOM 658 O O . ILE A 1 87 ? -10.758 -2.600 9.413 1.00 96.56 87 ILE A O 1
ATOM 662 N N . ASP A 1 88 ? -11.996 -4.390 8.819 1.00 96.69 88 ASP A N 1
ATOM 663 C CA . ASP A 1 88 ? -12.675 -4.574 10.106 1.00 96.69 88 ASP A CA 1
ATOM 664 C C . ASP A 1 88 ? -11.754 -5.305 11.097 1.00 96.69 88 ASP A C 1
ATOM 666 O O . ASP A 1 88 ? -11.976 -6.435 11.527 1.00 96.69 88 ASP A O 1
ATOM 670 N N . SER A 1 89 ? -10.630 -4.661 11.402 1.00 95.44 89 SER A N 1
ATOM 671 C CA . SER A 1 89 ? -9.670 -5.062 12.425 1.00 95.44 89 SER A CA 1
ATOM 672 C C . SER A 1 89 ? -8.944 -3.837 12.991 1.00 95.44 89 SER A C 1
ATOM 674 O O . SER A 1 89 ? -8.814 -2.819 12.297 1.00 95.44 89 SER A O 1
ATOM 676 N N . PRO A 1 90 ? -8.450 -3.902 14.242 1.00 94.88 90 PRO A N 1
ATOM 677 C CA . PRO A 1 90 ? -7.731 -2.794 14.859 1.00 94.88 90 PRO A CA 1
ATOM 678 C C . PRO A 1 90 ? -6.370 -2.545 14.191 1.00 94.88 90 PRO A C 1
ATOM 680 O O . PRO A 1 90 ? -5.731 -3.474 13.689 1.00 94.88 90 PRO A O 1
ATOM 683 N N . LYS A 1 91 ? -5.900 -1.288 14.234 1.00 94.69 91 LYS A N 1
ATOM 684 C CA . LYS A 1 91 ? -4.674 -0.837 13.542 1.00 94.69 91 LYS A CA 1
ATOM 685 C C . LYS A 1 91 ? -3.455 -1.739 13.798 1.00 94.69 91 LYS A C 1
ATOM 687 O O . LYS A 1 91 ? -2.817 -2.124 12.821 1.00 94.69 91 LYS A O 1
ATOM 692 N N . PRO A 1 92 ? -3.126 -2.131 15.047 1.00 94.31 92 PRO A N 1
ATOM 693 C CA . PRO A 1 92 ? -1.959 -2.977 15.303 1.00 94.31 92 PRO A CA 1
ATOM 694 C C . PRO A 1 92 ? -2.049 -4.362 14.650 1.00 94.31 92 PRO A C 1
ATOM 696 O O . PRO A 1 92 ? -1.049 -4.859 14.143 1.00 94.31 92 PRO A O 1
ATOM 699 N N . ALA A 1 93 ? -3.244 -4.962 14.596 1.00 95.12 93 ALA A N 1
ATOM 700 C CA . ALA A 1 93 ? -3.447 -6.244 13.923 1.00 95.12 93 ALA A CA 1
ATOM 701 C C . ALA A 1 93 ? -3.260 -6.116 12.404 1.00 95.12 93 ALA A C 1
ATOM 703 O O . ALA A 1 93 ? -2.609 -6.954 11.785 1.00 95.12 93 ALA A O 1
ATOM 704 N N . VAL A 1 94 ? -3.778 -5.039 11.805 1.00 95.44 94 VAL A N 1
ATOM 705 C CA . VAL A 1 94 ? -3.592 -4.759 10.373 1.00 95.44 94 VAL A CA 1
ATOM 706 C C . VAL A 1 94 ? -2.119 -4.523 10.039 1.00 95.44 94 VAL A C 1
ATOM 708 O O . VAL A 1 94 ? -1.623 -5.079 9.062 1.00 95.44 94 VAL A O 1
ATOM 711 N N . LEU A 1 95 ? -1.407 -3.753 10.865 1.00 95.06 95 LEU A N 1
ATOM 712 C CA . LEU A 1 95 ? 0.030 -3.519 10.708 1.00 95.06 95 LEU A CA 1
ATOM 713 C C . LEU A 1 95 ? 0.833 -4.818 10.786 1.00 95.06 95 LEU A C 1
ATOM 715 O O . LEU A 1 95 ? 1.664 -5.059 9.918 1.00 95.06 95 LEU A O 1
ATOM 719 N N . HIS A 1 96 ? 0.547 -5.676 11.768 1.00 94.56 96 HIS A N 1
ATOM 720 C CA . HIS A 1 96 ? 1.191 -6.984 11.874 1.00 94.56 96 HIS A CA 1
ATOM 721 C C . HIS A 1 96 ? 0.918 -7.861 10.646 1.00 94.56 96 HIS A C 1
ATOM 723 O O . HIS A 1 96 ? 1.839 -8.460 10.105 1.00 94.56 96 HIS A O 1
ATOM 729 N N . ASN A 1 97 ? -0.324 -7.912 10.161 1.00 93.75 97 ASN A N 1
ATOM 730 C CA . ASN A 1 97 ? -0.670 -8.751 9.013 1.00 93.75 97 ASN A CA 1
ATOM 731 C C . ASN A 1 97 ? -0.008 -8.280 7.709 1.00 93.75 97 ASN A C 1
ATOM 733 O O . ASN A 1 97 ? 0.382 -9.107 6.889 1.00 93.75 97 ASN A O 1
ATOM 737 N N . LEU A 1 98 ? 0.108 -6.965 7.501 1.00 92.44 98 LEU A N 1
ATOM 738 C CA . LEU A 1 98 ? 0.728 -6.403 6.296 1.00 92.44 98 LEU A CA 1
ATOM 739 C C . LEU A 1 98 ? 2.260 -6.389 6.372 1.00 92.44 98 LEU A C 1
ATOM 741 O O . LEU A 1 98 ? 2.926 -6.566 5.353 1.00 92.44 98 LEU A O 1
ATOM 745 N N . PHE A 1 99 ? 2.813 -6.182 7.567 1.00 92.25 99 PHE A N 1
ATOM 746 C CA . PHE A 1 99 ? 4.238 -5.952 7.800 1.00 92.25 99 PHE A CA 1
ATOM 747 C C . PHE A 1 99 ? 4.735 -6.730 9.040 1.00 92.25 99 PHE A C 1
ATOM 749 O O . PHE A 1 99 ? 5.232 -6.128 9.998 1.00 92.25 99 PHE A O 1
ATOM 756 N N . PRO A 1 100 ? 4.648 -8.074 9.043 1.00 92.50 100 PRO A N 1
ATOM 757 C CA . PRO A 1 100 ? 4.846 -8.898 10.244 1.00 92.50 100 PRO A CA 1
ATOM 758 C C . PRO A 1 100 ? 6.254 -8.822 10.839 1.00 92.50 100 PRO A C 1
ATOM 760 O O . PRO A 1 100 ? 6.433 -9.055 12.031 1.00 92.50 100 PRO A O 1
ATOM 763 N N . HIS A 1 101 ? 7.255 -8.486 10.024 1.00 90.75 101 HIS A N 1
ATOM 764 C CA . HIS A 1 101 ? 8.638 -8.319 10.474 1.00 90.75 101 HIS A CA 1
ATOM 765 C C . HIS A 1 101 ? 8.909 -6.951 11.116 1.00 90.75 101 HIS A C 1
ATOM 767 O O . HIS A 1 101 ? 9.863 -6.823 11.876 1.00 90.75 101 HIS A O 1
ATOM 773 N N . GLN A 1 102 ? 8.094 -5.937 10.811 1.00 90.88 102 GLN A N 1
ATOM 774 C CA . GLN A 1 102 ? 8.234 -4.582 11.360 1.00 90.88 102 GLN A CA 1
ATOM 775 C C . GLN A 1 102 ? 7.321 -4.367 12.570 1.00 90.88 102 GLN A C 1
ATOM 777 O O . GLN A 1 102 ? 7.662 -3.608 13.474 1.00 90.88 102 GLN A O 1
ATOM 782 N N . TYR A 1 103 ? 6.176 -5.053 12.603 1.00 90.75 103 TYR A N 1
ATOM 783 C CA . TYR A 1 103 ? 5.179 -4.909 13.655 1.00 90.75 103 TYR A CA 1
ATOM 784 C C . TYR A 1 103 ? 4.911 -6.267 14.309 1.00 90.75 103 TYR A C 1
ATOM 786 O O . TYR A 1 103 ? 4.395 -7.173 13.646 1.00 90.75 103 TYR A O 1
ATOM 794 N N . PRO A 1 104 ? 5.246 -6.438 15.601 1.00 89.88 104 PRO A N 1
ATOM 795 C CA . PRO A 1 104 ? 5.026 -7.694 16.301 1.00 89.88 104 PRO A CA 1
ATOM 796 C C . PRO A 1 104 ? 3.533 -7.980 16.460 1.00 89.88 104 PRO A C 1
ATOM 798 O O . PRO A 1 104 ? 2.697 -7.073 16.493 1.00 89.88 104 PRO A O 1
ATOM 801 N N . LYS A 1 105 ? 3.202 -9.264 16.606 1.00 91.06 105 LYS A N 1
ATOM 802 C CA . LYS A 1 105 ? 1.832 -9.681 16.890 1.00 91.06 105 LYS A CA 1
ATOM 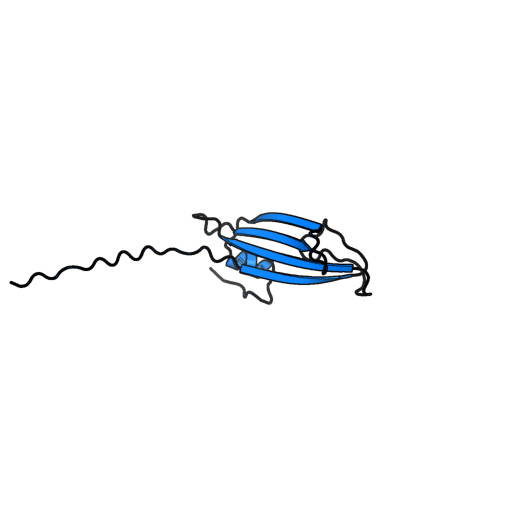803 C C . LYS A 1 105 ? 1.404 -9.125 18.246 1.00 91.06 105 LYS A C 1
ATOM 805 O O . LYS A 1 105 ? 2.066 -9.369 19.253 1.00 91.06 105 LYS A O 1
ATOM 810 N N . VAL A 1 106 ? 0.278 -8.419 18.272 1.00 83.44 106 VAL A N 1
ATOM 811 C CA . VAL A 1 106 ? -0.351 -7.960 19.514 1.00 83.44 106 VAL A CA 1
ATOM 812 C C . VAL A 1 106 ? -1.411 -8.979 19.916 1.00 83.44 106 VAL A C 1
ATOM 814 O O . VAL A 1 106 ? -2.305 -9.284 19.127 1.00 83.44 106 VAL A O 1
ATOM 817 N N . ASN A 1 107 ? -1.299 -9.514 21.129 1.00 75.56 107 ASN A N 1
ATOM 818 C CA . ASN A 1 107 ? -2.352 -10.317 21.742 1.00 75.56 107 ASN A CA 1
ATOM 819 C C . ASN A 1 107 ? -3.239 -9.369 22.561 1.00 75.56 107 ASN A C 1
ATOM 821 O O . ASN A 1 107 ? -2.710 -8.581 23.347 1.00 75.56 107 ASN A O 1
ATOM 825 N N . TYR A 1 108 ? -4.549 -9.420 22.323 1.00 60.31 108 TYR A N 1
ATOM 826 C CA . TYR A 1 108 ? -5.562 -8.644 23.042 1.00 60.31 108 TYR A CA 1
ATOM 827 C C . TYR A 1 108 ? -6.230 -9.494 24.115 1.00 60.31 108 TYR A C 1
ATOM 829 O O . TYR A 1 108 ? -6.398 -10.709 23.858 1.00 60.31 108 TYR A O 1
#

Nearest PDB structures (foldseek):
  5kjd-assembly5_E  TM=7.535E-01  e=1.653E-01  Synechocystis sp. PCC 6803 substr. Kazusa
  5kja-assembly5_E  TM=7.803E-01  e=2.332E-01  Synechocystis sp. PCC 6803 substr. Kazusa
  6c7k-assembly2_B  TM=7.632E-01  e=5.206E-01  Synechocystis sp. PCC 6803 substr. Kazusa
  5m4y-assembly3_F  TM=5.090E-01  e=1.948E+00  Saccharomyces cerevisiae S288C
  7esn-assembly1_A  TM=3.136E-01  e=2.910E+00  Fusarium oxysporum

Secondary structure (DSSP, 8-state):
-------------------EEEEEEEEESEE-TT-SS--EES--SSSEEEEEEEEEEEETTEEEEEEEEEEEE-TT--EEEEEEEEESS-HHHHHHHH-TTTSPPPP-